Protein AF-A0A7S1ENE6-F1 (afdb_monomer_lite)

Organism: NCBI:txid1486918

Structure (mmCIF, N/CA/C/O backbone):
data_AF-A0A7S1ENE6-F1
#
_entry.id   AF-A0A7S1ENE6-F1
#
loop_
_atom_site.group_PDB
_atom_site.id
_atom_site.type_symbol
_atom_site.label_atom_id
_atom_site.label_alt_id
_atom_site.label_comp_id
_atom_site.label_asym_id
_atom_site.label_entity_id
_atom_site.label_seq_id
_atom_site.pdbx_PDB_ins_code
_atom_site.Cartn_x
_atom_site.Cartn_y
_atom_site.Cartn_z
_atom_site.occupancy
_atom_site.B_iso_or_equiv
_atom_site.auth_seq_id
_atom_site.auth_comp_id
_atom_site.auth_asym_id
_atom_site.auth_atom_id
_atom_site.pdbx_PDB_model_num
ATOM 1 N N . MET A 1 1 ? -9.039 13.146 21.051 1.00 50.50 1 MET A N 1
ATOM 2 C CA . MET A 1 1 ? -8.236 11.951 21.414 1.00 50.50 1 MET A CA 1
ATOM 3 C C . MET A 1 1 ? -8.393 10.832 20.391 1.00 50.50 1 MET A C 1
ATOM 5 O O . MET A 1 1 ? -7.376 10.367 19.897 1.00 50.50 1 MET A O 1
ATOM 9 N N . ALA A 1 2 ? -9.622 10.455 20.012 1.00 60.62 2 ALA A N 1
ATOM 10 C CA . ALA A 1 2 ? -9.856 9.440 18.980 1.00 60.62 2 ALA A CA 1
ATOM 11 C C . ALA A 1 2 ? -9.185 9.775 17.631 1.00 60.62 2 ALA A C 1
ATOM 13 O O . ALA A 1 2 ? -8.520 8.914 17.071 1.00 60.62 2 ALA A O 1
ATOM 14 N N . ASP A 1 3 ? -9.258 11.021 17.148 1.00 63.09 3 ASP A N 1
ATOM 15 C CA . ASP A 1 3 ? -8.657 11.399 15.854 1.00 63.09 3 ASP A CA 1
ATOM 16 C C . ASP A 1 3 ? -7.128 11.332 15.820 1.00 63.09 3 ASP A C 1
ATOM 18 O O . ASP A 1 3 ? -6.552 10.902 14.825 1.00 63.09 3 ASP A O 1
ATOM 22 N N . ALA A 1 4 ? -6.457 11.677 16.921 1.00 70.88 4 ALA A N 1
ATOM 23 C CA . ALA A 1 4 ? -5.003 11.562 17.019 1.00 70.88 4 ALA A CA 1
ATOM 24 C C . ALA A 1 4 ? -4.554 10.092 17.050 1.00 70.88 4 ALA A C 1
ATOM 26 O O . ALA A 1 4 ? -3.553 9.733 16.436 1.00 70.88 4 ALA A O 1
ATOM 27 N N . LEU A 1 5 ? -5.308 9.222 17.730 1.00 69.38 5 LEU A N 1
ATOM 28 C CA . LEU A 1 5 ? -5.045 7.783 17.721 1.00 69.38 5 LEU A CA 1
ATOM 29 C C . LEU A 1 5 ? -5.268 7.189 16.321 1.00 69.38 5 LEU A C 1
ATOM 31 O O . LEU A 1 5 ? -4.472 6.374 15.864 1.00 69.38 5 LEU A O 1
ATOM 35 N N . ARG A 1 6 ? -6.311 7.649 15.615 1.00 67.19 6 ARG A N 1
ATOM 36 C CA . ARG A 1 6 ? -6.601 7.264 14.224 1.00 67.19 6 ARG A CA 1
ATOM 37 C C . ARG A 1 6 ? -5.489 7.691 13.269 1.00 67.19 6 ARG A C 1
ATOM 39 O O . ARG A 1 6 ? -5.086 6.887 12.435 1.00 67.19 6 ARG A O 1
ATOM 46 N N . ALA A 1 7 ? -5.000 8.926 13.388 1.00 71.00 7 ALA A N 1
ATOM 47 C CA . ALA A 1 7 ? -3.900 9.433 12.570 1.00 71.00 7 ALA A CA 1
ATOM 48 C C . ALA A 1 7 ? -2.631 8.595 12.778 1.00 71.00 7 ALA A C 1
ATOM 50 O O . ALA A 1 7 ? -2.128 8.018 11.823 1.00 71.00 7 ALA A O 1
ATOM 51 N N . ASN A 1 8 ? -2.224 8.383 14.033 1.00 78.75 8 ASN A N 1
ATOM 52 C CA . ASN A 1 8 ? -1.067 7.542 14.352 1.00 78.75 8 ASN A CA 1
ATOM 53 C C . ASN A 1 8 ? -1.218 6.100 13.838 1.00 78.75 8 ASN A C 1
ATOM 55 O O . ASN A 1 8 ? -0.259 5.510 13.347 1.00 78.75 8 ASN A O 1
ATOM 59 N N . ALA A 1 9 ? -2.422 5.522 13.923 1.00 71.50 9 ALA A N 1
ATOM 60 C CA . ALA A 1 9 ? -2.675 4.184 13.400 1.00 71.50 9 ALA A CA 1
ATOM 61 C C . ALA A 1 9 ? -2.556 4.117 11.873 1.00 71.50 9 ALA A C 1
ATOM 63 O O . ALA A 1 9 ? -1.985 3.164 11.342 1.00 71.50 9 ALA A O 1
ATOM 64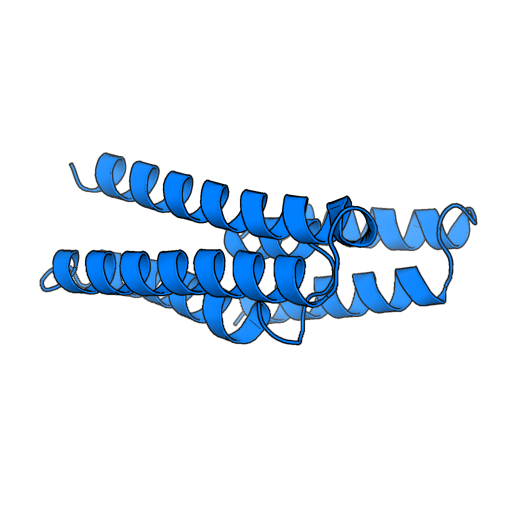 N N . ARG A 1 10 ? -3.062 5.136 11.167 1.00 65.94 10 ARG A N 1
ATOM 65 C CA . ARG A 1 10 ? -2.911 5.259 9.712 1.00 65.94 10 ARG A CA 1
ATOM 66 C C . ARG A 1 10 ? -1.450 5.434 9.320 1.00 65.94 10 ARG A C 1
ATOM 68 O O . ARG A 1 10 ? -1.008 4.751 8.403 1.00 65.94 10 ARG A O 1
ATOM 75 N N . ASP A 1 11 ? -0.708 6.269 10.037 1.00 77.25 11 ASP A N 1
ATOM 76 C CA . ASP A 1 11 ? 0.705 6.533 9.762 1.00 77.25 11 ASP A CA 1
ATOM 77 C C . ASP A 1 11 ? 1.559 5.277 9.965 1.00 77.25 11 ASP A C 1
ATOM 79 O O . ASP A 1 11 ? 2.389 4.945 9.119 1.00 77.25 11 ASP A O 1
ATOM 83 N N . GLN A 1 12 ? 1.306 4.515 11.034 1.00 77.00 12 GLN A N 1
ATOM 84 C CA . GLN A 1 12 ? 2.025 3.267 11.289 1.00 77.00 12 GLN A CA 1
ATOM 85 C C . GLN A 1 12 ? 1.726 2.199 10.226 1.00 77.00 12 GLN A C 1
ATOM 87 O O . GLN A 1 12 ? 2.638 1.505 9.778 1.00 77.00 12 GLN A O 1
ATOM 92 N N . ILE A 1 13 ? 0.471 2.086 9.777 1.00 71.62 13 ILE A N 1
ATOM 93 C CA . ILE A 1 13 ? 0.103 1.181 8.677 1.00 71.62 13 ILE A CA 1
ATOM 94 C C . ILE A 1 13 ? 0.757 1.639 7.371 1.00 71.62 13 ILE A C 1
ATOM 96 O O . ILE A 1 13 ? 1.338 0.822 6.663 1.00 71.62 13 ILE A O 1
ATOM 100 N N . ALA A 1 14 ? 0.708 2.937 7.063 1.00 68.81 14 ALA A N 1
ATOM 101 C CA . ALA A 1 14 ? 1.329 3.492 5.867 1.00 68.81 14 ALA A CA 1
ATOM 102 C C . ALA A 1 14 ? 2.843 3.241 5.847 1.00 68.81 14 ALA A C 1
ATOM 104 O O . ALA A 1 14 ? 3.380 2.873 4.804 1.00 68.81 14 ALA A O 1
ATOM 105 N N . ARG A 1 15 ? 3.518 3.371 6.996 1.00 82.94 15 ARG A N 1
ATOM 106 C CA . ARG A 1 15 ? 4.942 3.058 7.146 1.00 82.94 15 ARG A CA 1
ATOM 107 C C . ARG A 1 15 ? 5.240 1.589 6.850 1.00 82.94 15 ARG A C 1
ATOM 109 O O . ARG A 1 15 ? 6.116 1.317 6.042 1.00 82.94 15 ARG A O 1
ATOM 116 N N . LEU A 1 16 ? 4.511 0.660 7.470 1.00 77.00 16 LEU A N 1
ATOM 117 C CA . LEU A 1 16 ? 4.736 -0.780 7.279 1.00 77.00 16 LEU A CA 1
ATOM 118 C C . LEU A 1 16 ? 4.439 -1.223 5.837 1.00 77.00 16 LEU A C 1
ATOM 120 O O . LEU A 1 16 ? 5.151 -2.050 5.281 1.00 77.00 16 LEU A O 1
ATOM 124 N N . LEU A 1 17 ? 3.428 -0.631 5.196 1.00 69.88 17 LEU A N 1
ATOM 125 C CA . LEU A 1 17 ? 3.149 -0.865 3.776 1.00 69.88 17 LEU A CA 1
ATOM 126 C C . LEU A 1 17 ? 4.221 -0.272 2.859 1.00 69.88 17 LEU A C 1
ATOM 128 O O . LEU A 1 17 ? 4.517 -0.860 1.827 1.00 69.88 17 LEU A O 1
ATOM 132 N N . THR A 1 18 ? 4.793 0.877 3.225 1.00 72.31 18 THR A N 1
ATOM 133 C CA . THR A 1 18 ? 5.913 1.475 2.484 1.00 72.31 18 THR A CA 1
ATOM 134 C C . THR A 1 18 ? 7.155 0.597 2.608 1.00 72.31 18 THR A C 1
ATOM 136 O O . THR A 1 18 ? 7.778 0.313 1.605 1.00 72.31 18 THR A O 1
ATOM 139 N N . GLN A 1 19 ? 7.437 0.047 3.790 1.00 77.50 19 GLN A N 1
ATOM 140 C CA . GLN A 1 19 ? 8.537 -0.903 3.973 1.00 77.50 19 GLN A CA 1
ATOM 141 C C . GLN A 1 19 ? 8.367 -2.173 3.125 1.00 77.50 19 GLN A C 1
ATOM 143 O O . GLN A 1 19 ? 9.332 -2.638 2.530 1.00 77.50 19 GLN A O 1
ATOM 148 N N . LEU A 1 20 ? 7.147 -2.720 3.029 1.00 74.06 20 LEU A N 1
ATOM 149 C CA . LEU A 1 20 ? 6.869 -3.829 2.109 1.00 74.06 20 LEU A CA 1
ATOM 150 C C . LEU A 1 20 ? 7.059 -3.415 0.645 1.00 74.06 20 LEU A C 1
ATOM 152 O O . LEU A 1 20 ? 7.557 -4.207 -0.139 1.00 74.06 20 LEU A O 1
ATOM 156 N N . ALA A 1 21 ? 6.668 -2.195 0.276 1.00 65.56 21 ALA A N 1
ATOM 157 C CA . ALA A 1 21 ? 6.864 -1.678 -1.073 1.00 65.56 21 ALA A CA 1
ATOM 158 C C . ALA A 1 21 ? 8.344 -1.558 -1.436 1.00 65.56 21 ALA 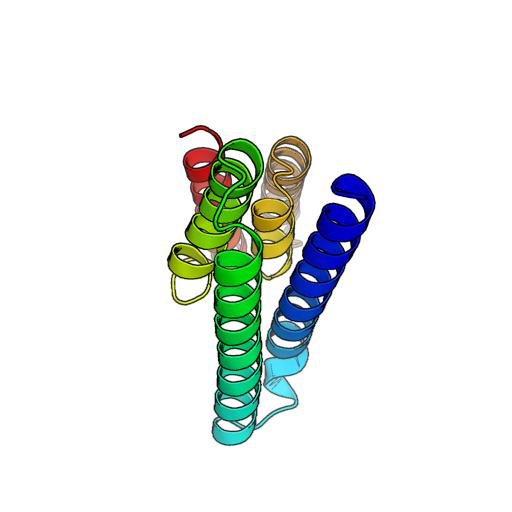A C 1
ATOM 160 O O . ALA A 1 21 ? 8.758 -2.078 -2.466 1.00 65.56 21 ALA A O 1
ATOM 161 N N . ASP A 1 22 ? 9.121 -0.934 -0.556 1.00 75.88 22 ASP A N 1
ATOM 162 C CA . ASP A 1 22 ? 10.555 -0.739 -0.728 1.00 75.88 22 ASP A CA 1
ATOM 163 C C . ASP A 1 22 ? 11.279 -2.095 -0.817 1.00 75.88 22 ASP A C 1
ATOM 165 O O . ASP A 1 22 ? 12.194 -2.251 -1.617 1.00 75.88 22 ASP A O 1
ATOM 169 N N . LEU A 1 23 ? 10.827 -3.100 -0.053 1.00 75.88 23 LEU A N 1
ATOM 170 C CA . LEU A 1 23 ? 11.359 -4.464 -0.111 1.00 75.88 23 LEU A CA 1
ATOM 1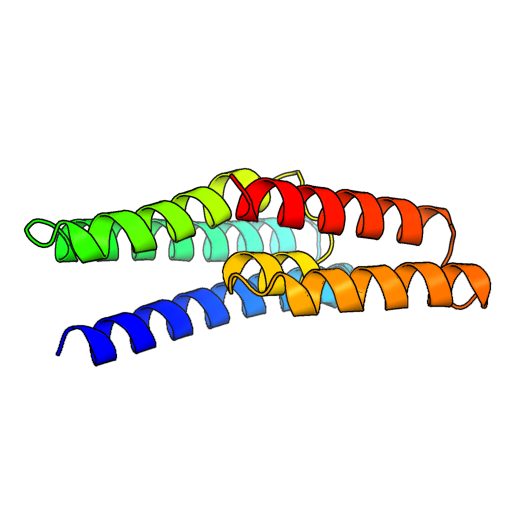71 C C . LEU A 1 23 ? 11.083 -5.157 -1.457 1.00 75.88 23 LEU A C 1
ATOM 173 O O . LEU A 1 23 ? 11.931 -5.893 -1.953 1.00 75.88 23 LEU A O 1
ATOM 177 N N . GLU A 1 24 ? 9.906 -4.944 -2.053 1.00 71.19 24 GLU A N 1
ATOM 178 C CA . GLU A 1 24 ? 9.587 -5.478 -3.386 1.00 71.19 24 GLU A CA 1
ATOM 179 C C . GLU A 1 24 ? 10.360 -4.733 -4.489 1.00 71.19 24 GLU A C 1
ATOM 181 O O . GLU A 1 24 ? 10.853 -5.365 -5.423 1.00 71.19 24 GLU A O 1
ATOM 186 N N . ASP A 1 25 ? 10.505 -3.409 -4.378 1.00 70.12 25 ASP A N 1
ATOM 187 C CA . ASP A 1 25 ? 11.255 -2.591 -5.341 1.00 70.12 25 ASP A CA 1
ATOM 188 C C . ASP A 1 25 ? 12.759 -2.916 -5.311 1.00 70.12 25 ASP A C 1
ATOM 190 O O . ASP A 1 25 ? 13.407 -2.945 -6.357 1.00 70.12 25 ASP A O 1
ATOM 194 N N . ALA A 1 26 ? 13.297 -3.222 -4.128 1.00 77.38 26 ALA A N 1
ATOM 195 C CA . ALA A 1 26 ? 14.681 -3.635 -3.924 1.00 77.38 26 ALA A CA 1
ATOM 196 C C . ALA A 1 26 ? 14.865 -5.163 -3.940 1.00 77.38 26 ALA A C 1
ATOM 198 O O . ALA A 1 26 ? 15.900 -5.645 -3.495 1.00 77.38 26 ALA A O 1
ATOM 199 N N . ARG A 1 27 ? 13.905 -5.955 -4.453 1.00 76.50 27 ARG A N 1
ATOM 200 C CA . ARG A 1 27 ? 13.950 -7.433 -4.392 1.00 76.50 27 ARG A CA 1
ATOM 201 C C . ARG A 1 27 ? 15.258 -8.041 -4.904 1.00 76.50 27 ARG A C 1
ATOM 203 O O . ARG A 1 27 ? 15.695 -9.062 -4.381 1.00 76.50 27 ARG A O 1
ATOM 210 N N . GLU A 1 28 ? 15.836 -7.436 -5.939 1.00 80.06 28 GLU A N 1
ATOM 211 C CA . GLU A 1 28 ? 17.084 -7.874 -6.580 1.00 80.06 28 GLU A CA 1
ATOM 212 C C . GLU A 1 28 ? 18.333 -7.618 -5.714 1.00 80.06 28 GLU A C 1
ATOM 214 O O . GLU A 1 28 ? 19.393 -8.171 -5.997 1.00 80.06 28 GLU A O 1
ATOM 219 N N . GLU A 1 29 ? 18.216 -6.793 -4.669 1.00 87.62 29 GLU A N 1
ATOM 220 C CA . GLU A 1 29 ? 19.284 -6.483 -3.711 1.00 87.62 29 GLU A CA 1
ATOM 221 C C . GLU A 1 29 ? 19.356 -7.491 -2.551 1.00 87.62 29 GLU A C 1
ATOM 223 O O . GLU A 1 29 ? 20.340 -7.488 -1.813 1.00 87.62 29 GLU A O 1
ATOM 228 N N . PHE A 1 30 ? 18.347 -8.358 -2.414 1.00 82.06 30 PHE A N 1
ATOM 229 C CA . PHE A 1 30 ? 18.250 -9.383 -1.374 1.00 82.06 30 PHE A CA 1
ATOM 230 C C . PHE A 1 30 ? 18.351 -10.778 -1.981 1.00 82.06 30 PHE A C 1
ATOM 232 O O . PHE A 1 30 ? 17.827 -11.037 -3.072 1.00 82.06 30 PHE A O 1
ATOM 239 N N . ASP A 1 31 ? 18.954 -11.709 -1.246 1.00 89.25 31 ASP A N 1
ATOM 240 C CA . ASP A 1 31 ? 18.780 -13.121 -1.567 1.00 89.25 31 ASP A CA 1
ATOM 241 C C . ASP A 1 31 ? 17.358 -13.610 -1.217 1.00 89.25 31 ASP A C 1
ATOM 243 O O . ASP A 1 31 ? 16.514 -12.868 -0.702 1.00 89.25 31 ASP A O 1
ATOM 247 N N . ASP A 1 32 ? 17.036 -14.841 -1.613 1.00 77.19 32 ASP A N 1
ATOM 248 C CA . ASP A 1 32 ? 15.692 -15.393 -1.423 1.00 77.19 32 ASP A CA 1
ATOM 249 C C . ASP A 1 32 ? 15.322 -15.542 0.057 1.00 77.19 32 ASP A C 1
ATOM 251 O O . ASP A 1 32 ? 14.174 -15.285 0.423 1.00 77.19 32 ASP A O 1
ATOM 255 N N . ASP A 1 33 ? 16.286 -15.906 0.901 1.00 83.88 33 ASP A N 1
ATOM 256 C CA . ASP A 1 33 ? 16.053 -16.160 2.319 1.00 83.88 33 ASP A CA 1
ATOM 257 C C . ASP A 1 33 ? 15.905 -14.834 3.087 1.00 83.88 33 ASP A C 1
ATOM 259 O O . ASP A 1 33 ? 14.958 -14.667 3.859 1.00 83.88 33 ASP A O 1
ATOM 263 N N . GLU A 1 34 ? 16.770 -13.853 2.813 1.00 80.81 34 GLU A N 1
ATOM 264 C CA . GLU A 1 34 ? 16.741 -12.508 3.395 1.00 80.81 34 GLU A CA 1
ATOM 265 C C . GLU A 1 34 ? 15.456 -11.751 3.029 1.00 80.81 34 GLU A C 1
ATOM 267 O O . GLU A 1 34 ? 14.854 -11.080 3.879 1.00 80.81 34 GLU A O 1
ATOM 272 N N . TYR A 1 35 ? 15.001 -11.866 1.777 1.00 78.94 35 TYR A N 1
ATOM 273 C CA . TYR A 1 35 ? 13.741 -11.265 1.344 1.00 78.94 35 TYR A CA 1
ATOM 274 C C . TYR A 1 35 ? 12.544 -11.881 2.072 1.00 78.94 35 TYR A C 1
ATOM 276 O O . TYR A 1 35 ? 11.704 -11.148 2.604 1.00 78.94 35 TYR A O 1
ATOM 284 N N . GLU A 1 36 ? 12.452 -13.214 2.106 1.00 73.06 36 GLU A N 1
ATOM 285 C CA . GLU A 1 36 ? 11.331 -13.901 2.748 1.00 73.06 36 GLU A CA 1
ATOM 286 C C . GLU A 1 36 ? 11.309 -13.638 4.260 1.00 73.06 36 GLU A C 1
ATOM 288 O O . GLU A 1 36 ? 10.237 -13.387 4.817 1.00 73.06 36 GLU A O 1
ATOM 293 N N . GLU A 1 37 ? 12.468 -13.599 4.923 1.00 80.06 37 GLU A N 1
ATOM 294 C CA . GLU A 1 37 ? 12.572 -13.265 6.347 1.00 80.06 37 GLU A CA 1
ATOM 295 C C . GLU A 1 37 ? 12.114 -11.825 6.625 1.00 80.06 37 GLU A C 1
ATOM 297 O O . GLU A 1 37 ? 11.231 -11.601 7.461 1.00 80.06 37 GLU A O 1
ATOM 302 N N . THR A 1 38 ? 12.627 -10.848 5.870 1.00 78.94 38 THR A N 1
ATOM 303 C CA . THR A 1 38 ? 12.283 -9.424 6.046 1.00 78.94 38 THR A CA 1
ATOM 304 C C . THR A 1 38 ? 10.800 -9.165 5.762 1.00 78.94 38 THR A C 1
ATOM 306 O O . THR A 1 38 ? 10.121 -8.399 6.466 1.00 78.94 38 THR A O 1
ATOM 309 N N . LYS A 1 39 ? 10.255 -9.842 4.746 1.00 74.88 39 LYS A N 1
ATOM 310 C CA . LYS A 1 39 ? 8.832 -9.804 4.411 1.00 74.88 39 LYS A CA 1
ATOM 311 C C . LYS A 1 39 ? 7.995 -10.405 5.532 1.00 74.88 39 LYS A C 1
ATOM 313 O O . LYS A 1 39 ? 7.037 -9.772 5.982 1.00 74.88 39 LYS A O 1
ATOM 318 N N . ALA A 1 40 ? 8.358 -11.594 6.009 1.00 73.81 40 ALA A N 1
ATOM 319 C CA . ALA A 1 40 ? 7.658 -12.278 7.088 1.00 73.81 40 ALA A CA 1
ATOM 320 C C . ALA A 1 40 ? 7.655 -11.451 8.382 1.00 73.81 40 ALA A C 1
ATOM 322 O O . ALA A 1 40 ? 6.610 -11.333 9.027 1.00 73.81 40 ALA A O 1
ATOM 323 N N . GLU A 1 41 ? 8.775 -10.815 8.730 1.00 81.56 41 GLU A N 1
ATOM 324 C CA . GLU A 1 41 ? 8.866 -9.946 9.903 1.00 81.56 41 GLU A CA 1
ATOM 325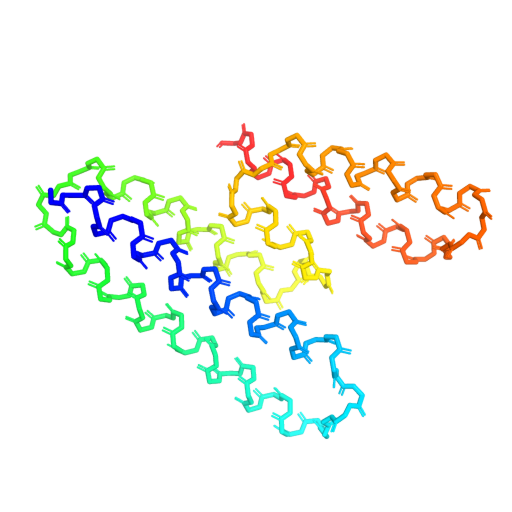 C C . GLU A 1 41 ? 7.933 -8.734 9.778 1.00 81.56 41 GLU A C 1
ATOM 327 O O . GLU A 1 41 ? 7.143 -8.449 10.683 1.00 81.56 41 GLU A O 1
ATOM 332 N N . THR A 1 42 ? 7.950 -8.053 8.630 1.00 76.38 42 THR A N 1
ATOM 333 C CA . THR A 1 42 ? 7.102 -6.874 8.394 1.00 76.38 42 THR A CA 1
ATOM 334 C C . THR A 1 42 ? 5.609 -7.240 8.437 1.00 76.38 42 THR A C 1
ATOM 336 O O . THR A 1 42 ? 4.784 -6.499 8.984 1.00 76.38 42 THR A O 1
ATOM 339 N N . LEU A 1 43 ? 5.248 -8.428 7.938 1.00 69.25 43 LEU A N 1
ATOM 340 C CA . LEU A 1 43 ? 3.893 -8.976 8.041 1.00 69.25 43 LEU A CA 1
ATOM 341 C C . LEU A 1 43 ? 3.509 -9.325 9.487 1.00 69.25 43 LEU A C 1
ATOM 343 O O . LEU A 1 43 ? 2.388 -9.033 9.913 1.00 69.25 43 LEU A O 1
ATOM 347 N N . ALA A 1 44 ? 4.428 -9.897 10.265 1.00 75.38 44 ALA A N 1
ATOM 348 C CA . ALA A 1 44 ? 4.206 -10.187 11.680 1.00 75.38 44 ALA A CA 1
ATOM 349 C C . ALA A 1 44 ? 4.005 -8.899 12.499 1.00 75.38 44 ALA A C 1
ATOM 351 O O . ALA A 1 44 ? 3.119 -8.835 13.359 1.00 75.38 44 ALA A O 1
ATOM 352 N N . GLN A 1 45 ? 4.762 -7.839 12.197 1.00 76.50 45 GLN A N 1
ATOM 353 C CA . GLN A 1 45 ? 4.584 -6.520 12.810 1.00 76.50 45 GLN A CA 1
ATOM 354 C C . GLN A 1 45 ? 3.202 -5.928 12.493 1.00 76.50 45 GLN A C 1
ATOM 356 O O . GLN A 1 45 ? 2.532 -5.416 13.396 1.00 76.50 45 GLN A O 1
ATOM 361 N N . LEU A 1 46 ? 2.729 -6.052 11.246 1.00 70.81 46 LEU A N 1
ATOM 362 C CA . LEU A 1 46 ? 1.372 -5.653 10.856 1.00 70.81 46 LEU A CA 1
ATOM 363 C C . LEU A 1 46 ? 0.292 -6.407 11.650 1.00 70.81 46 LEU A C 1
ATOM 365 O O . LEU A 1 46 ? -0.659 -5.783 12.134 1.00 70.81 46 LEU A O 1
ATOM 369 N N . ASP A 1 47 ? 0.426 -7.724 11.827 1.00 65.12 47 ASP A N 1
ATOM 370 C CA . ASP A 1 47 ? -0.573 -8.519 12.557 1.00 65.12 47 ASP A CA 1
ATOM 371 C C . ASP A 1 47 ? -0.562 -8.249 14.075 1.00 65.12 47 ASP A C 1
ATOM 373 O O . ASP A 1 47 ? -1.619 -8.140 14.711 1.00 65.12 47 ASP A O 1
ATOM 377 N N . SER A 1 48 ? 0.619 -8.025 14.657 1.00 74.06 48 SER A N 1
ATOM 378 C CA . SER A 1 48 ? 0.768 -7.587 16.051 1.00 74.06 48 SER A CA 1
ATOM 379 C C . SER A 1 48 ? 0.139 -6.208 16.287 1.00 74.06 48 SER A C 1
ATOM 381 O O . SER A 1 48 ? -0.618 -6.002 17.247 1.00 74.06 48 SER A O 1
ATOM 383 N N . PHE A 1 49 ? 0.370 -5.266 15.369 1.00 73.50 49 PHE A N 1
ATOM 384 C CA . PHE A 1 49 ? -0.212 -3.930 15.439 1.00 73.50 49 PHE A CA 1
ATOM 385 C C . PHE A 1 49 ? -1.740 -3.969 15.331 1.00 73.50 49 PHE A C 1
ATOM 387 O O . PHE A 1 49 ? -2.447 -3.375 16.146 1.00 73.50 49 PHE A O 1
ATOM 394 N N . LYS A 1 50 ? -2.269 -4.760 14.394 1.00 67.69 50 LYS A N 1
ATOM 395 C CA . LYS A 1 50 ? -3.705 -5.037 14.248 1.00 67.69 50 LYS A CA 1
ATOM 396 C C . LYS A 1 50 ? -4.310 -5.622 15.525 1.00 67.69 50 LYS A C 1
ATOM 398 O O . LYS A 1 50 ? -5.382 -5.193 15.951 1.00 67.69 50 LYS A O 1
ATOM 403 N N . THR A 1 51 ? -3.638 -6.590 16.141 1.00 68.75 51 THR A N 1
ATOM 404 C CA . THR A 1 51 ? -4.085 -7.193 17.403 1.00 68.75 51 THR A CA 1
ATOM 405 C C . THR A 1 51 ? -4.110 -6.162 18.530 1.00 68.75 51 THR A C 1
ATOM 407 O O . THR A 1 51 ? -5.036 -6.152 19.342 1.00 68.75 51 THR A O 1
ATOM 410 N N . SER A 1 52 ? -3.136 -5.255 18.556 1.00 72.75 52 SER A N 1
ATOM 411 C CA . SER A 1 52 ? -3.076 -4.156 19.522 1.00 72.75 52 SER A CA 1
ATOM 412 C C . SER A 1 52 ? -4.220 -3.156 19.314 1.00 72.75 52 SER A C 1
ATOM 414 O O . SER A 1 52 ? -4.922 -2.820 20.267 1.00 72.75 52 SER A O 1
ATOM 416 N N . LEU A 1 53 ? -4.497 -2.769 18.064 1.00 68.31 53 LEU A N 1
ATOM 417 C CA . LEU A 1 53 ? -5.630 -1.907 17.708 1.00 68.31 53 LEU A CA 1
ATOM 418 C C . LEU A 1 53 ? -6.983 -2.537 18.060 1.00 68.31 53 LEU A C 1
ATOM 420 O O . LEU A 1 53 ? -7.864 -1.847 18.575 1.00 68.31 53 LEU A O 1
ATOM 424 N N . ALA A 1 54 ? -7.147 -3.843 17.831 1.00 64.81 54 ALA A N 1
ATOM 425 C CA . ALA A 1 54 ? -8.361 -4.578 18.187 1.00 64.81 54 ALA A CA 1
ATOM 426 C C . ALA A 1 54 ? -8.619 -4.560 19.703 1.00 64.81 54 ALA A C 1
ATOM 428 O O . ALA A 1 54 ? -9.746 -4.349 20.138 1.00 64.81 54 ALA A O 1
ATOM 429 N N . ARG A 1 55 ? -7.569 -4.702 20.525 1.00 67.56 55 ARG A N 1
ATOM 430 C CA . ARG A 1 55 ? -7.695 -4.594 21.989 1.00 67.56 55 ARG A CA 1
ATOM 431 C C . ARG A 1 55 ? -8.071 -3.178 22.426 1.00 67.56 55 ARG A C 1
ATOM 433 O O . ARG A 1 55 ? -8.914 -3.028 23.306 1.00 67.56 55 ARG A O 1
ATOM 440 N N . MET A 1 56 ? -7.499 -2.154 21.788 1.00 64.38 56 MET A N 1
ATOM 441 C CA . MET A 1 56 ? -7.789 -0.742 22.086 1.00 64.38 56 MET A CA 1
ATOM 442 C C . MET A 1 56 ? -9.198 -0.297 21.659 1.00 64.38 56 MET A C 1
ATOM 444 O O . MET A 1 56 ? -9.688 0.708 22.162 1.00 64.38 56 MET A O 1
ATOM 448 N N . THR A 1 57 ? -9.852 -1.029 20.752 1.00 57.91 57 THR A N 1
ATOM 449 C CA . THR A 1 57 ? -11.195 -0.713 20.227 1.00 57.91 57 THR A CA 1
ATOM 450 C C . THR A 1 57 ? -12.342 -1.425 20.923 1.00 57.91 57 THR A C 1
ATOM 452 O O . THR A 1 57 ? -13.502 -1.177 20.587 1.00 57.91 57 THR A O 1
ATOM 455 N N . THR A 1 58 ? -12.048 -2.276 21.906 1.00 56.50 58 THR A N 1
ATOM 456 C CA . THR A 1 58 ? -13.060 -2.972 22.705 1.00 56.50 58 THR A CA 1
ATOM 457 C C . THR A 1 58 ? -13.900 -1.945 23.483 1.00 56.50 58 THR A C 1
ATOM 459 O O . THR A 1 58 ? -13.519 -1.523 24.571 1.00 56.50 58 THR A O 1
ATOM 462 N N . GLY A 1 59 ? -15.016 -1.495 22.897 1.00 56.69 59 GLY A N 1
ATOM 463 C CA . GLY A 1 59 ? -15.927 -0.499 23.478 1.00 56.69 59 GLY A CA 1
ATOM 464 C C . GLY A 1 59 ? -16.377 0.642 22.552 1.00 56.69 59 GLY A C 1
ATOM 465 O O . GLY A 1 59 ? -17.332 1.326 22.905 1.00 56.69 59 GLY A O 1
ATOM 466 N N . ASP A 1 60 ? -15.765 0.841 21.374 1.00 52.41 60 ASP A N 1
ATOM 467 C CA . ASP A 1 60 ? -16.160 1.898 20.419 1.00 52.41 60 ASP A CA 1
ATOM 468 C C . ASP A 1 60 ? -16.447 1.321 19.019 1.00 52.41 60 ASP A C 1
ATOM 470 O O . ASP A 1 60 ? -15.550 1.132 18.193 1.00 52.41 60 ASP A O 1
ATOM 474 N N . VAL A 1 61 ? -17.734 1.044 18.777 1.00 52.28 61 VAL A N 1
ATOM 475 C CA . VAL A 1 61 ? -18.292 0.329 17.609 1.00 52.28 61 VAL A CA 1
ATOM 476 C C . VAL A 1 61 ? -18.014 1.050 16.279 1.00 52.28 61 VAL A C 1
ATOM 478 O O . VAL A 1 61 ? -17.945 0.428 15.219 1.00 52.28 61 VAL A O 1
ATOM 481 N N . THR A 1 62 ? -17.814 2.372 16.316 1.00 52.78 62 THR A N 1
ATOM 482 C CA . THR A 1 62 ? -17.518 3.168 15.112 1.00 52.78 62 THR A CA 1
ATOM 483 C C . THR A 1 62 ? -16.067 3.025 14.660 1.00 52.78 62 THR A C 1
ATOM 485 O O . THR A 1 62 ? -15.792 2.997 13.460 1.00 52.78 62 THR A O 1
ATOM 488 N N . LEU A 1 63 ? -15.138 2.862 15.608 1.00 49.19 63 LEU A N 1
ATOM 489 C CA . LEU A 1 63 ? -13.728 2.605 15.319 1.00 49.19 63 LEU A CA 1
ATOM 490 C C . LEU A 1 63 ? -13.527 1.183 14.779 1.00 49.19 63 LEU A C 1
ATOM 492 O O . LEU A 1 63 ? -12.656 0.961 13.939 1.00 49.19 63 LEU A O 1
ATOM 496 N N . THR A 1 64 ? -14.352 0.236 15.235 1.00 50.25 64 THR A N 1
ATOM 497 C CA . THR A 1 64 ? -14.294 -1.175 14.837 1.00 50.25 64 THR A CA 1
ATOM 498 C C . THR A 1 64 ? -14.597 -1.354 13.352 1.00 50.25 64 THR A C 1
ATOM 500 O O . THR A 1 64 ? -13.827 -2.022 12.680 1.00 50.25 64 THR A O 1
ATOM 503 N N . ASN A 1 65 ? -15.620 -0.693 12.797 1.00 52.19 65 ASN A N 1
ATOM 504 C CA . ASN A 1 65 ? -15.989 -0.854 11.381 1.00 52.19 65 ASN A CA 1
ATOM 505 C C . ASN A 1 65 ? -14.929 -0.321 10.398 1.00 52.19 65 ASN A C 1
ATOM 507 O O . ASN A 1 65 ? -14.614 -0.979 9.404 1.00 52.19 65 ASN A O 1
ATOM 511 N N . GLU A 1 66 ? -14.336 0.851 10.650 1.00 50.28 66 GLU A N 1
ATOM 512 C CA . GLU A 1 66 ? -13.295 1.393 9.760 1.00 50.28 66 GLU A CA 1
ATOM 513 C C . GLU A 1 66 ? -11.976 0.625 9.882 1.00 50.28 66 GLU A C 1
ATOM 515 O O . GLU A 1 66 ? -11.341 0.337 8.864 1.00 50.28 66 GLU A O 1
ATOM 520 N N . LEU A 1 67 ? -11.589 0.240 11.103 1.00 51.69 67 LEU A N 1
ATOM 521 C CA . LEU A 1 67 ? -10.395 -0.569 11.331 1.00 51.69 67 LEU A CA 1
ATOM 522 C C . LEU A 1 67 ? -10.578 -2.017 10.873 1.00 51.69 67 LEU A C 1
ATOM 524 O O . LEU A 1 67 ? -9.608 -2.592 10.399 1.00 51.69 67 LEU A O 1
ATOM 528 N N . GLU A 1 68 ? -11.783 -2.595 10.927 1.00 50.56 68 GLU A N 1
ATOM 529 C CA . GLU A 1 68 ? -12.100 -3.892 10.313 1.00 50.56 68 GLU A CA 1
ATOM 530 C C . GLU A 1 68 ? -12.061 -3.830 8.792 1.00 50.56 68 GLU A C 1
ATOM 532 O O . GLU A 1 68 ? -11.557 -4.756 8.159 1.00 50.56 68 GLU A O 1
ATOM 537 N N . THR A 1 69 ? -12.501 -2.721 8.198 1.00 51.66 69 THR A N 1
ATOM 538 C CA . THR A 1 69 ? -12.399 -2.530 6.748 1.00 51.66 69 THR A CA 1
ATOM 539 C C . THR A 1 69 ? -10.938 -2.415 6.308 1.00 51.66 69 THR A C 1
ATOM 541 O O . THR A 1 69 ? -10.543 -3.041 5.327 1.00 51.66 69 THR A O 1
ATOM 544 N N . ILE A 1 70 ? -10.114 -1.666 7.052 1.00 50.06 70 ILE A N 1
ATOM 545 C CA . ILE A 1 70 ? -8.665 -1.585 6.811 1.00 50.06 70 ILE A CA 1
ATOM 546 C C . ILE A 1 70 ? -8.032 -2.971 7.024 1.00 50.06 70 ILE A C 1
ATOM 548 O O . ILE A 1 70 ? -7.399 -3.495 6.119 1.00 50.06 70 ILE A O 1
ATOM 552 N N . LYS A 1 71 ? -8.313 -3.637 8.148 1.00 47.09 71 LYS A N 1
ATOM 553 C CA . LYS A 1 71 ? -7.870 -5.002 8.501 1.00 47.09 71 LYS A CA 1
ATOM 554 C C . LYS A 1 71 ? -8.242 -6.068 7.457 1.00 47.09 71 LYS A C 1
ATOM 556 O O . LYS A 1 71 ? -7.455 -6.987 7.237 1.00 47.09 71 LYS A O 1
ATOM 561 N N . SER A 1 72 ? -9.407 -5.958 6.815 1.00 47.38 72 SER A N 1
ATOM 562 C CA . SER A 1 72 ? -9.877 -6.878 5.766 1.00 47.38 72 SER A CA 1
ATOM 563 C C . SER A 1 72 ? -9.229 -6.586 4.404 1.00 47.38 72 SER A C 1
ATOM 565 O O . SER A 1 72 ? -8.849 -7.507 3.677 1.00 47.38 72 SER A O 1
ATOM 567 N N . ALA A 1 73 ? -9.001 -5.306 4.092 1.00 48.72 73 ALA A N 1
ATOM 568 C CA . ALA A 1 73 ? -8.229 -4.886 2.926 1.00 48.72 73 ALA A CA 1
ATOM 569 C C . ALA A 1 73 ? -6.757 -5.337 3.019 1.00 48.72 73 ALA A C 1
ATOM 571 O O . ALA A 1 73 ? -6.204 -5.814 2.033 1.00 48.72 73 ALA A O 1
ATOM 572 N N . THR A 1 74 ? -6.146 -5.267 4.203 1.00 47.78 74 THR A N 1
ATOM 573 C CA . THR A 1 74 ? -4.738 -5.624 4.435 1.00 47.78 74 THR A CA 1
ATOM 574 C C . THR A 1 74 ? -4.488 -7.137 4.292 1.00 47.78 74 THR A C 1
ATOM 576 O O . THR A 1 74 ? -3.565 -7.536 3.597 1.00 47.78 74 THR A O 1
ATOM 579 N N . LEU A 1 75 ? -5.319 -8.027 4.850 1.00 45.00 75 LEU A N 1
ATOM 580 C CA . LEU A 1 75 ? -4.994 -9.471 4.889 1.00 45.00 75 LEU A CA 1
ATOM 581 C C . LEU A 1 75 ? -5.359 -10.277 3.632 1.00 45.00 75 LEU A C 1
ATOM 583 O O . LEU A 1 75 ? -4.666 -11.236 3.307 1.00 45.00 75 LEU A O 1
ATOM 587 N N . ALA A 1 76 ? -6.405 -9.900 2.892 1.00 46.81 76 ALA A N 1
ATOM 588 C CA . ALA A 1 76 ? -6.838 -10.653 1.704 1.00 46.81 76 ALA A CA 1
ATOM 589 C C . ALA A 1 76 ? -6.218 -10.148 0.383 1.00 46.81 76 ALA A C 1
ATOM 591 O O . ALA A 1 76 ? -6.518 -10.676 -0.690 1.00 46.81 76 ALA A O 1
ATOM 592 N N . ALA A 1 77 ? -5.423 -9.079 0.435 1.00 43.94 77 ALA A N 1
ATOM 593 C CA . ALA A 1 77 ? -4.772 -8.464 -0.722 1.00 43.94 77 ALA A CA 1
ATOM 594 C C . ALA A 1 77 ? -3.258 -8.730 -0.740 1.00 43.94 77 ALA A C 1
ATOM 596 O O . ALA A 1 77 ? -2.712 -9.053 -1.794 1.00 43.94 77 ALA A O 1
ATOM 597 N N . ILE A 1 78 ? -2.611 -8.659 0.429 1.00 44.06 78 ILE A N 1
ATOM 598 C CA . ILE A 1 78 ? -1.149 -8.582 0.566 1.00 44.06 78 ILE A CA 1
ATOM 599 C C . ILE A 1 78 ? -0.397 -9.855 0.154 1.00 44.06 78 ILE A C 1
ATOM 601 O O . ILE A 1 78 ? 0.740 -9.758 -0.281 1.00 44.06 78 ILE A O 1
ATOM 605 N N . SER A 1 79 ? -0.991 -11.047 0.233 1.00 46.50 79 SER A N 1
ATOM 606 C CA . SER A 1 79 ? -0.200 -12.279 0.061 1.00 46.50 79 SER A CA 1
ATOM 607 C C . SER A 1 79 ? -0.199 -12.882 -1.351 1.00 46.50 79 SER A C 1
ATOM 609 O O . SER A 1 79 ? 0.649 -13.726 -1.623 1.00 46.50 79 SER A O 1
ATOM 611 N N . ALA A 1 80 ? -1.123 -12.518 -2.248 1.00 49.22 80 ALA A N 1
ATOM 612 C CA . ALA A 1 80 ? -1.220 -13.210 -3.547 1.00 49.22 80 ALA A CA 1
ATOM 613 C C . ALA A 1 80 ? -1.791 -12.386 -4.710 1.00 49.22 80 ALA A C 1
ATOM 615 O O . ALA A 1 80 ? -1.565 -12.737 -5.867 1.00 49.22 80 ALA A O 1
ATOM 616 N N . ALA A 1 81 ? -2.562 -11.330 -4.431 1.00 52.62 81 ALA A N 1
ATOM 617 C CA . ALA A 1 81 ? -3.343 -10.652 -5.466 1.00 52.62 81 ALA A CA 1
ATOM 618 C C . ALA A 1 81 ? -2.683 -9.380 -6.003 1.00 52.62 81 ALA A C 1
ATOM 620 O O . ALA A 1 81 ? -3.017 -8.991 -7.115 1.00 52.62 81 ALA A O 1
ATOM 621 N N . PHE A 1 82 ? -1.789 -8.750 -5.234 1.00 63.41 82 PHE A N 1
ATOM 622 C CA . PHE A 1 82 ? -1.150 -7.487 -5.594 1.00 63.41 82 PHE A CA 1
ATOM 623 C C . PHE A 1 82 ? 0.366 -7.633 -5.575 1.00 63.41 82 PHE A C 1
ATOM 625 O O . PHE A 1 82 ? 0.956 -7.833 -4.519 1.00 63.41 82 PHE A O 1
ATOM 632 N N . LYS A 1 83 ? 0.972 -7.545 -6.756 1.00 70.44 83 LYS A N 1
ATOM 633 C CA . LYS A 1 83 ? 2.416 -7.528 -6.993 1.00 70.44 83 LYS A CA 1
ATOM 634 C C . LYS A 1 83 ? 2.945 -6.108 -7.184 1.00 70.44 83 LYS A C 1
ATOM 636 O O . LYS A 1 83 ? 4.151 -5.925 -7.257 1.00 70.44 83 LYS A O 1
ATOM 641 N N . THR A 1 84 ? 2.062 -5.112 -7.284 1.00 78.31 84 THR A N 1
ATOM 642 C CA . THR A 1 84 ? 2.430 -3.706 -7.480 1.00 78.31 84 THR A CA 1
ATOM 643 C C . THR A 1 84 ? 2.220 -2.922 -6.182 1.00 78.31 84 THR A C 1
ATOM 645 O O . THR A 1 84 ? 1.069 -2.666 -5.792 1.00 78.31 84 THR A O 1
ATOM 648 N N . PRO A 1 85 ? 3.296 -2.483 -5.512 1.00 71.06 85 PRO A N 1
ATOM 649 C CA . PRO A 1 85 ? 3.182 -1.837 -4.208 1.00 71.06 85 PRO A CA 1
ATOM 650 C C . PRO A 1 85 ? 2.404 -0.519 -4.222 1.00 71.06 85 PRO A C 1
ATOM 652 O O . PRO A 1 85 ? 1.650 -0.216 -3.296 1.00 71.06 85 PRO A O 1
ATOM 655 N N . GLU A 1 86 ? 2.512 0.245 -5.310 1.00 78.06 86 GLU A N 1
ATOM 656 C CA . GLU A 1 86 ? 1.764 1.491 -5.476 1.00 78.06 86 GLU A CA 1
ATOM 657 C C . GLU A 1 86 ? 0.245 1.249 -5.468 1.00 78.06 86 GLU A C 1
ATOM 659 O O . GLU A 1 86 ? -0.498 1.963 -4.795 1.00 78.06 86 GLU A O 1
ATOM 664 N N . ILE A 1 87 ? -0.227 0.189 -6.134 1.00 83.06 87 ILE A N 1
ATOM 665 C CA . ILE A 1 87 ? -1.651 -0.178 -6.154 1.00 83.06 87 ILE A CA 1
ATOM 666 C C . ILE A 1 87 ? -2.107 -0.587 -4.750 1.00 83.06 87 ILE A C 1
ATOM 668 O O . ILE A 1 87 ? -3.172 -0.156 -4.297 1.00 83.06 87 ILE A O 1
ATOM 672 N N . LEU A 1 88 ? -1.2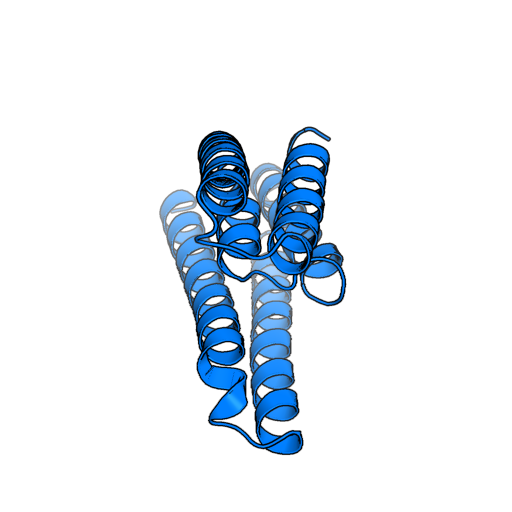93 -1.374 -4.041 1.00 75.69 88 LEU A N 1
ATOM 673 C CA . LEU A 1 88 ? -1.568 -1.790 -2.667 1.00 75.69 88 LEU A CA 1
ATOM 674 C C . LEU A 1 88 ? -1.684 -0.585 -1.723 1.00 75.69 88 LEU A C 1
ATOM 676 O O . LEU A 1 88 ? -2.616 -0.520 -0.920 1.00 75.69 88 LEU A O 1
ATOM 680 N N . LYS A 1 89 ? -0.783 0.394 -1.847 1.00 71.12 89 LYS A N 1
ATOM 681 C CA . LYS A 1 89 ? -0.812 1.636 -1.066 1.00 71.12 89 LYS A CA 1
ATOM 682 C C . LYS A 1 89 ? -2.089 2.432 -1.328 1.00 71.12 89 LYS A C 1
ATOM 684 O O . LYS A 1 89 ? -2.788 2.791 -0.381 1.00 71.12 89 LYS A O 1
ATOM 689 N N . LEU A 1 90 ? -2.427 2.678 -2.595 1.00 81.06 90 LEU A N 1
ATOM 690 C CA . LEU A 1 90 ? -3.643 3.414 -2.961 1.00 81.06 90 LEU A CA 1
ATOM 691 C C . LEU A 1 90 ? -4.915 2.694 -2.484 1.00 81.06 90 LEU A C 1
ATOM 693 O O . LEU A 1 90 ? -5.872 3.336 -2.043 1.00 81.06 90 LEU A O 1
ATOM 697 N N . PHE A 1 91 ? -4.912 1.359 -2.519 1.00 77.06 91 PHE A N 1
ATOM 698 C CA . PHE A 1 91 ? -5.989 0.531 -1.988 1.00 77.06 91 PHE A CA 1
ATOM 699 C C . PHE A 1 91 ? -6.112 0.643 -0.462 1.00 77.06 91 PHE A C 1
ATOM 701 O O . PHE A 1 91 ? -7.198 0.930 0.042 1.00 77.06 91 PHE A O 1
ATOM 708 N N . ALA A 1 92 ? -5.010 0.492 0.276 1.00 68.81 92 ALA A N 1
ATOM 709 C CA . ALA A 1 92 ? -4.993 0.598 1.735 1.00 68.81 92 ALA A CA 1
ATOM 710 C C . ALA A 1 92 ? -5.421 1.988 2.233 1.00 68.81 92 ALA A C 1
ATOM 712 O O . ALA A 1 92 ? -6.104 2.107 3.251 1.00 68.81 92 ALA A O 1
ATOM 713 N N . LEU A 1 93 ? -5.074 3.037 1.482 1.00 70.81 93 LEU A N 1
ATOM 714 C CA . LEU A 1 93 ? -5.465 4.418 1.765 1.00 70.81 93 LEU A CA 1
ATOM 715 C C . LEU A 1 93 ? -6.881 4.771 1.278 1.00 70.81 93 LEU A C 1
ATOM 717 O O . LEU A 1 93 ? -7.300 5.917 1.437 1.00 70.81 93 LEU A O 1
ATOM 721 N N . LYS A 1 94 ? -7.625 3.815 0.698 1.00 69.44 94 LYS A N 1
ATOM 722 C CA . LYS A 1 94 ? -8.962 4.017 0.113 1.00 69.44 94 LYS A CA 1
ATOM 723 C C . LYS A 1 94 ? -9.009 5.213 -0.844 1.00 69.44 94 LYS A C 1
ATOM 725 O O . LYS A 1 94 ? -9.883 6.070 -0.735 1.00 69.44 94 LYS A O 1
ATOM 730 N N . GLN A 1 95 ? -8.077 5.268 -1.793 1.00 80.38 95 GLN A N 1
ATOM 731 C CA . GLN A 1 95 ? -7.999 6.333 -2.795 1.00 80.38 95 GLN A CA 1
ATOM 732 C C . GLN A 1 95 ? -8.501 5.834 -4.167 1.00 80.38 95 GLN A C 1
ATOM 734 O O . GLN A 1 95 ? -7.695 5.580 -5.064 1.00 80.38 95 GLN A O 1
ATOM 739 N N . PRO A 1 96 ? -9.826 5.670 -4.375 1.00 86.38 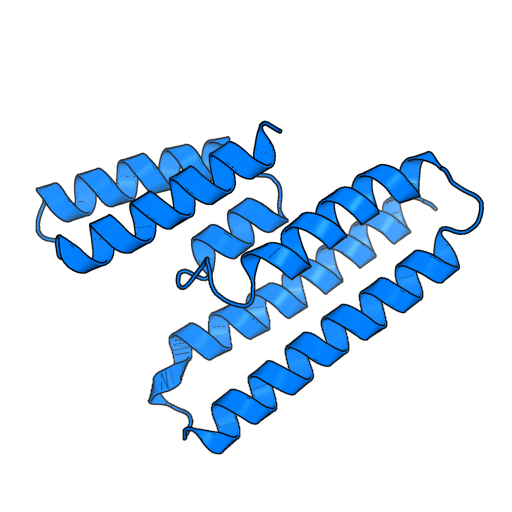96 PRO A N 1
ATOM 740 C CA . PRO A 1 96 ? -10.367 5.127 -5.620 1.00 86.38 96 PRO A CA 1
ATOM 741 C C . PRO A 1 96 ? -10.119 6.042 -6.823 1.00 86.38 96 PRO A C 1
ATOM 743 O O . PRO A 1 96 ? -9.910 5.540 -7.923 1.00 86.38 96 PRO A O 1
ATOM 746 N N . GLU A 1 97 ? -10.095 7.365 -6.640 1.00 91.88 97 GLU A N 1
ATOM 747 C CA . GLU A 1 97 ? -9.775 8.282 -7.742 1.00 91.88 97 GLU A CA 1
ATOM 748 C C . GLU A 1 97 ? -8.320 8.140 -8.190 1.00 91.88 97 GLU A C 1
ATOM 750 O O . GLU A 1 97 ? -8.067 7.996 -9.383 1.00 91.88 97 GLU A O 1
ATOM 755 N N . ALA A 1 98 ? -7.381 8.045 -7.246 1.00 88.06 98 ALA A N 1
ATOM 756 C CA . ALA A 1 98 ? -5.976 7.798 -7.560 1.00 88.06 98 ALA A CA 1
ATOM 757 C C . ALA A 1 98 ? -5.773 6.433 -8.245 1.00 88.06 98 ALA A C 1
ATOM 759 O O . ALA A 1 98 ? -5.007 6.325 -9.199 1.00 88.06 98 ALA A O 1
ATOM 760 N N . LEU A 1 99 ? -6.517 5.396 -7.833 1.00 90.00 99 LEU A N 1
ATOM 761 C CA . LEU A 1 99 ? -6.529 4.103 -8.530 1.00 90.00 99 LEU A CA 1
ATOM 762 C C . LEU A 1 99 ? -7.031 4.239 -9.979 1.00 90.00 99 LEU A C 1
ATOM 764 O O . LEU A 1 99 ? -6.431 3.672 -10.892 1.00 90.00 99 LEU A O 1
ATOM 768 N N . ARG A 1 100 ? -8.095 5.016 -10.230 1.00 94.38 100 ARG A N 1
ATOM 769 C CA . ARG A 1 100 ? -8.586 5.275 -11.598 1.00 94.38 100 ARG A CA 1
ATOM 770 C C . ARG A 1 100 ? -7.592 6.079 -12.433 1.00 94.38 100 ARG A C 1
ATOM 772 O O . ARG A 1 100 ? -7.449 5.811 -13.625 1.00 94.38 100 ARG A O 1
ATOM 779 N N . GLU A 1 101 ? -6.899 7.042 -11.837 1.00 95.44 101 GLU A N 1
ATOM 780 C CA . GLU A 1 101 ? -5.824 7.776 -12.508 1.00 95.44 101 GLU A CA 1
ATOM 781 C C . GLU A 1 101 ? -4.652 6.860 -12.859 1.00 95.44 101 GLU A C 1
ATOM 783 O O . GLU A 1 101 ? -4.185 6.885 -14.001 1.00 95.44 101 GLU A O 1
ATOM 788 N N . ARG A 1 102 ? -4.241 5.978 -11.938 1.00 93.31 102 ARG A N 1
ATOM 789 C CA . ARG A 1 102 ? -3.197 4.981 -12.203 1.00 93.31 102 ARG A CA 1
ATOM 790 C C . ARG A 1 102 ? -3.602 4.018 -13.315 1.00 93.31 102 ARG A C 1
ATOM 792 O O . ARG A 1 102 ? -2.753 3.676 -14.134 1.00 93.31 102 ARG A O 1
ATOM 799 N N . LEU A 1 103 ? -4.884 3.645 -13.408 1.00 94.38 103 LEU A N 1
ATOM 800 C CA . LEU A 1 103 ? -5.400 2.812 -14.502 1.00 94.38 103 LEU A CA 1
ATOM 801 C C . LEU A 1 103 ? -5.225 3.502 -15.858 1.00 94.38 103 LEU A C 1
ATOM 803 O O . LEU A 1 103 ? -4.709 2.899 -16.795 1.00 94.38 103 LEU A O 1
ATOM 807 N N . ARG A 1 104 ? -5.597 4.785 -15.949 1.00 95.69 104 ARG A N 1
ATOM 808 C CA . ARG A 1 104 ? -5.426 5.582 -17.175 1.00 95.69 104 ARG A CA 1
ATOM 809 C C . ARG A 1 104 ? -3.952 5.750 -17.541 1.00 95.69 104 ARG A C 1
ATOM 811 O O . ARG A 1 104 ? -3.604 5.685 -18.718 1.00 95.69 104 ARG A O 1
ATOM 818 N N . ALA A 1 105 ? -3.088 5.971 -16.550 1.00 94.44 105 ALA A N 1
ATOM 819 C CA . ALA A 1 105 ? -1.646 6.064 -16.763 1.00 94.44 105 ALA A CA 1
ATOM 820 C C . ALA A 1 105 ? -1.075 4.740 -17.294 1.00 94.44 105 ALA A C 1
ATOM 822 O O . ALA A 1 105 ? -0.385 4.748 -18.307 1.00 94.44 105 ALA A O 1
ATOM 823 N N . CYS A 1 106 ? -1.457 3.618 -16.678 1.00 93.50 106 CYS A N 1
ATOM 824 C CA . CYS A 1 106 ? -1.074 2.266 -17.077 1.00 93.50 106 CYS A CA 1
ATOM 825 C C . CYS A 1 106 ? -1.448 1.976 -18.543 1.00 93.50 106 CYS A C 1
ATOM 827 O O . CYS A 1 106 ? -0.603 1.567 -19.338 1.00 93.50 106 CYS A O 1
ATOM 829 N N . GLU A 1 107 ? -2.694 2.259 -18.939 1.00 93.56 107 GLU A N 1
ATOM 830 C CA . GLU A 1 107 ? -3.167 2.060 -20.318 1.00 93.56 107 GLU A CA 1
ATOM 831 C C . GLU A 1 107 ? -2.418 2.940 -21.328 1.00 93.56 107 GLU A C 1
ATOM 833 O O . GLU A 1 107 ? -2.060 2.482 -22.416 1.00 93.56 107 GLU A O 1
ATOM 838 N N . ARG A 1 108 ? -2.126 4.190 -20.956 1.00 95.31 108 ARG A N 1
ATOM 839 C CA . ARG A 1 108 ? -1.326 5.103 -21.776 1.00 95.31 108 ARG A CA 1
ATOM 840 C C . ARG A 1 108 ? 0.114 4.615 -21.932 1.00 95.31 108 ARG A C 1
ATOM 842 O O . ARG A 1 108 ? 0.655 4.700 -23.029 1.00 95.31 108 ARG A O 1
ATOM 849 N N . ASP A 1 109 ? 0.742 4.125 -20.870 1.00 92.94 109 ASP A N 1
ATOM 850 C CA . ASP A 1 109 ? 2.145 3.710 -20.910 1.00 92.94 109 ASP A CA 1
ATOM 851 C C . ASP A 1 109 ? 2.341 2.426 -21.726 1.00 92.94 109 ASP A C 1
ATOM 853 O O . ASP A 1 109 ? 3.344 2.311 -22.431 1.00 92.94 109 ASP A O 1
ATOM 857 N N . VAL A 1 110 ? 1.354 1.522 -21.734 1.00 93.50 110 VAL A N 1
ATOM 858 C CA . VAL A 1 110 ? 1.304 0.394 -22.685 1.00 93.50 110 VAL A CA 1
ATOM 859 C C . VAL A 1 110 ? 1.190 0.901 -24.122 1.00 93.50 110 VAL A C 1
ATOM 861 O O . VAL A 1 110 ? 1.982 0.513 -24.976 1.00 93.50 110 VAL A O 1
ATOM 864 N N . LEU A 1 111 ? 0.252 1.818 -24.391 1.00 93.69 111 LEU A N 1
ATOM 865 C CA . LEU A 1 111 ? 0.037 2.362 -25.737 1.00 93.69 111 LEU A CA 1
ATOM 866 C C . LEU A 1 111 ? 1.277 3.083 -26.290 1.00 93.69 111 LEU A C 1
ATOM 868 O O . LEU A 1 111 ? 1.572 2.992 -27.478 1.00 93.69 111 LEU A O 1
ATOM 872 N N . LEU A 1 112 ? 2.001 3.803 -25.431 1.00 95.12 112 LEU A N 1
ATOM 873 C CA . LEU A 1 112 ? 3.224 4.524 -25.790 1.00 95.12 112 LEU A CA 1
ATOM 874 C C . LEU A 1 112 ? 4.472 3.626 -25.825 1.00 95.12 112 LEU A C 1
ATOM 876 O O . LEU A 1 112 ? 5.566 4.135 -26.065 1.00 95.12 112 LEU A O 1
ATOM 880 N N . GLY A 1 113 ? 4.340 2.324 -25.546 1.00 90.75 113 GLY A N 1
ATOM 881 C CA . GLY A 1 113 ? 5.462 1.383 -25.483 1.00 90.75 113 GLY A CA 1
ATOM 882 C C . GLY A 1 113 ? 6.420 1.618 -24.309 1.00 90.75 113 GLY A C 1
ATOM 883 O O . GLY A 1 113 ? 7.515 1.064 -24.293 1.00 90.75 113 GLY A O 1
ATOM 884 N N . LYS A 1 114 ? 6.029 2.432 -23.320 1.00 91.06 114 LYS A N 1
ATOM 885 C CA . LYS A 1 114 ? 6.790 2.676 -22.080 1.00 91.06 114 LYS A CA 1
ATOM 886 C C . LYS A 1 114 ? 6.652 1.531 -21.077 1.00 91.06 114 LYS A C 1
ATOM 888 O O . LYS A 1 114 ? 7.439 1.432 -20.141 1.00 91.06 114 LYS A O 1
ATOM 893 N N . MET A 1 115 ? 5.651 0.678 -21.270 1.00 89.19 115 MET A N 1
ATOM 894 C CA . MET A 1 115 ? 5.391 -0.511 -20.474 1.00 89.19 115 MET A CA 1
ATOM 895 C C . MET A 1 115 ? 5.017 -1.680 -21.387 1.00 89.19 115 MET A C 1
ATOM 897 O O . MET A 1 115 ? 4.320 -1.500 -22.382 1.00 89.19 115 MET A O 1
ATOM 901 N N . SER A 1 116 ? 5.457 -2.889 -21.037 1.00 92.62 116 SER A N 1
ATOM 902 C CA . SER A 1 116 ? 5.079 -4.098 -21.771 1.00 92.62 116 SER A CA 1
ATOM 903 C C . SER A 1 116 ? 3.613 -4.474 -21.536 1.00 92.62 116 SER A C 1
ATOM 905 O O . SER A 1 116 ? 3.071 -4.273 -20.448 1.00 92.62 116 SER A O 1
ATOM 907 N N . ASP A 1 117 ? 2.985 -5.113 -22.526 1.00 90.19 117 ASP A N 1
ATOM 908 C CA . ASP A 1 117 ? 1.612 -5.624 -22.403 1.00 90.19 117 ASP A CA 1
ATOM 909 C C . ASP A 1 117 ? 1.439 -6.588 -21.221 1.00 90.19 117 ASP A C 1
ATOM 911 O O . ASP A 1 117 ? 0.390 -6.616 -20.576 1.00 90.19 117 ASP A O 1
ATOM 915 N N . ALA A 1 118 ? 2.468 -7.388 -20.924 1.00 87.88 118 ALA A N 1
ATOM 916 C CA . ALA A 1 118 ? 2.449 -8.327 -19.809 1.00 87.88 118 ALA A CA 1
ATOM 917 C C . ALA A 1 118 ? 2.384 -7.596 -18.459 1.00 87.88 118 ALA A C 1
ATOM 919 O O . ALA A 1 118 ? 1.514 -7.903 -17.643 1.00 87.88 118 ALA A O 1
ATOM 920 N N . LYS A 1 119 ? 3.247 -6.589 -18.252 1.00 86.31 119 LYS A N 1
ATOM 921 C CA . LYS A 1 119 ? 3.256 -5.778 -17.026 1.00 86.31 119 LYS A CA 1
ATOM 922 C C . LYS A 1 119 ? 1.971 -4.956 -16.899 1.00 86.31 119 LYS A C 1
ATOM 924 O O . LYS A 1 119 ? 1.351 -4.949 -15.839 1.00 86.31 119 LYS A O 1
ATOM 929 N N . GLY A 1 120 ? 1.500 -4.373 -18.003 1.00 90.62 120 GLY A N 1
ATOM 930 C CA . GLY A 1 120 ? 0.245 -3.624 -18.025 1.00 90.62 120 GLY A CA 1
ATOM 931 C C . GLY A 1 120 ? -0.982 -4.475 -17.697 1.00 90.62 120 GLY A C 1
ATOM 932 O O . GLY A 1 120 ? -1.873 -4.019 -16.988 1.00 90.62 120 GLY A O 1
ATOM 933 N N . LYS A 1 121 ? -1.043 -5.735 -18.145 1.00 89.31 121 LYS A N 1
ATOM 934 C CA . LYS A 1 121 ? -2.133 -6.648 -17.757 1.00 89.31 121 LYS A CA 1
ATOM 935 C C . LYS A 1 121 ? -2.148 -6.931 -16.255 1.00 89.31 121 LYS A C 1
ATOM 937 O O . LYS A 1 121 ? -3.232 -6.929 -15.677 1.00 89.31 121 LYS A O 1
ATOM 942 N N . ILE A 1 122 ? -0.984 -7.153 -15.641 1.00 86.50 122 ILE A N 1
ATOM 943 C CA . ILE A 1 122 ? -0.867 -7.393 -14.194 1.00 86.50 122 ILE A CA 1
ATOM 944 C C . ILE A 1 122 ? -1.374 -6.170 -13.422 1.00 86.50 122 ILE A C 1
ATOM 946 O O . ILE A 1 122 ? -2.335 -6.293 -12.664 1.00 86.50 122 ILE A O 1
ATOM 950 N N . GLU A 1 123 ? -0.823 -4.982 -13.700 1.00 88.94 123 GLU A N 1
ATOM 951 C CA . GLU A 1 123 ? -1.242 -3.743 -13.029 1.00 88.94 123 GLU A CA 1
ATOM 952 C C . GLU A 1 123 ? -2.745 -3.470 -13.207 1.00 88.94 123 GLU A C 1
ATOM 954 O O . GLU A 1 123 ? -3.434 -3.128 -12.251 1.00 88.94 123 GLU A O 1
ATOM 959 N N . ARG A 1 124 ? -3.307 -3.667 -14.407 1.00 91.50 124 ARG A N 1
ATOM 960 C CA . ARG A 1 124 ? -4.747 -3.454 -14.648 1.00 91.50 124 ARG A CA 1
ATOM 961 C C . ARG A 1 124 ? -5.621 -4.395 -13.826 1.00 91.50 124 ARG A C 1
ATOM 963 O O . ARG A 1 124 ? -6.614 -3.947 -13.255 1.00 91.50 124 ARG A O 1
ATOM 970 N N . VAL A 1 125 ? -5.279 -5.685 -13.772 1.00 89.00 125 VAL A N 1
ATOM 971 C CA . VAL A 1 125 ? -6.029 -6.675 -12.978 1.00 89.00 125 VAL A CA 1
ATOM 972 C C . VAL A 1 125 ? -6.002 -6.296 -11.503 1.00 89.00 125 VAL A C 1
ATOM 974 O O . VAL A 1 125 ? -7.038 -6.339 -10.838 1.00 89.00 125 VAL A O 1
ATOM 977 N N . GLU A 1 126 ? -4.846 -5.867 -11.014 1.00 86.75 126 GLU A N 1
ATOM 978 C CA . GLU A 1 126 ? -4.672 -5.396 -9.648 1.00 86.75 126 GLU A CA 1
ATOM 979 C C . GLU A 1 126 ? -5.529 -4.157 -9.369 1.00 86.75 126 GLU A C 1
ATOM 981 O O . GLU A 1 126 ? -6.388 -4.197 -8.487 1.00 86.75 126 GLU A O 1
ATOM 986 N N . ILE A 1 127 ? -5.405 -3.094 -10.170 1.00 89.06 127 ILE A N 1
ATOM 987 C CA . ILE A 1 127 ? -6.178 -1.854 -9.984 1.00 89.06 127 ILE A CA 1
ATOM 988 C C . ILE A 1 127 ? -7.685 -2.131 -9.994 1.00 89.06 127 ILE A C 1
ATOM 990 O O . ILE A 1 127 ? -8.414 -1.648 -9.126 1.00 89.06 127 ILE A O 1
ATOM 994 N N . LEU A 1 128 ? -8.169 -2.929 -10.949 1.00 89.44 128 LEU A N 1
ATOM 995 C CA . LEU A 1 128 ? -9.589 -3.270 -11.049 1.00 89.44 128 LEU A CA 1
ATOM 996 C C . LEU A 1 128 ? -10.060 -4.116 -9.859 1.00 89.44 128 LEU A C 1
ATOM 998 O O . LEU A 1 128 ? -11.171 -3.916 -9.363 1.00 89.44 128 LEU A O 1
ATOM 1002 N N . THR A 1 129 ? -9.214 -5.020 -9.362 1.00 83.44 129 THR A N 1
ATOM 1003 C CA . THR A 1 129 ? -9.496 -5.811 -8.156 1.00 83.44 129 THR A CA 1
ATOM 1004 C C . THR A 1 129 ? -9.583 -4.918 -6.920 1.00 83.44 129 THR A C 1
ATOM 1006 O O . THR A 1 129 ? -10.520 -5.065 -6.133 1.00 83.44 129 THR A O 1
ATOM 1009 N N . ALA A 1 130 ? -8.660 -3.963 -6.765 1.00 82.19 130 ALA A N 1
ATOM 1010 C CA . ALA A 1 130 ? -8.684 -2.975 -5.687 1.00 82.19 130 ALA A CA 1
ATOM 1011 C C . ALA A 1 130 ? -9.954 -2.118 -5.745 1.00 82.19 130 ALA A C 1
ATOM 1013 O O . ALA A 1 130 ? -10.679 -2.023 -4.757 1.00 82.19 130 ALA A O 1
ATOM 1014 N N . LEU A 1 131 ? -10.274 -1.554 -6.913 1.00 85.69 131 LEU A N 1
ATOM 1015 C CA . LEU A 1 131 ? -11.472 -0.735 -7.110 1.00 85.69 131 LEU A CA 1
ATOM 1016 C C . LEU A 1 131 ? -12.756 -1.504 -6.783 1.00 85.69 131 LEU A C 1
ATOM 1018 O O . LEU A 1 131 ? -13.601 -0.991 -6.054 1.00 85.69 131 LEU A O 1
ATOM 1022 N N . LYS A 1 132 ? -12.880 -2.750 -7.255 1.00 83.06 132 LYS A N 1
ATOM 1023 C CA . LYS A 1 132 ? -14.038 -3.603 -6.958 1.00 83.06 132 LYS A CA 1
ATOM 1024 C C . LYS A 1 132 ? -14.177 -3.874 -5.460 1.00 83.06 132 LYS A C 1
ATOM 1026 O O . LYS A 1 132 ? -15.286 -3.824 -4.942 1.00 83.06 132 LYS A O 1
ATOM 1031 N N . LYS A 1 133 ? -13.067 -4.150 -4.767 1.00 72.81 133 LYS A N 1
ATOM 1032 C CA . LYS A 1 133 ? -13.059 -4.391 -3.315 1.00 72.81 133 LYS A CA 1
ATOM 1033 C C . LYS A 1 133 ? -13.368 -3.131 -2.493 1.00 72.81 133 LYS A C 1
ATOM 1035 O O . LYS A 1 133 ? -13.869 -3.270 -1.388 1.00 72.81 133 LYS A O 1
ATOM 1040 N N . LEU A 1 134 ? -13.086 -1.927 -3.004 1.00 71.31 134 LEU A N 1
ATOM 1041 C CA . LEU A 1 134 ? -13.418 -0.656 -2.335 1.00 71.31 134 LEU A CA 1
ATOM 1042 C C . LEU A 1 134 ? -14.872 -0.209 -2.531 1.00 71.31 134 LEU A C 1
ATOM 1044 O O . LEU A 1 134 ? -15.352 0.619 -1.763 1.00 71.31 134 LEU A O 1
ATOM 1048 N N . GLN A 1 135 ? -15.544 -0.694 -3.576 1.00 66.69 135 GLN A N 1
ATOM 1049 C CA . GLN A 1 135 ? -16.950 -0.386 -3.867 1.00 66.69 135 GLN A CA 1
ATOM 1050 C C . GLN A 1 135 ? -17.938 -1.383 -3.232 1.00 66.69 135 GLN A C 1
ATOM 1052 O O . GLN A 1 135 ? -19.141 -1.242 -3.453 1.00 66.69 135 GLN A O 1
ATOM 1057 N N . ALA A 1 136 ? -17.437 -2.386 -2.502 1.00 45.91 136 ALA A N 1
ATOM 1058 C CA . ALA A 1 136 ? -18.215 -3.429 -1.832 1.00 45.91 136 ALA A CA 1
ATOM 1059 C C . ALA A 1 136 ? -18.570 -3.060 -0.386 1.00 45.91 136 ALA A C 1
ATOM 1061 O O . ALA A 1 136 ? -17.761 -2.356 0.262 1.00 45.91 136 ALA A O 1
#

Foldseek 3Di:
DVVVVVVVLLVVVLVLLVQLQVLLVCVVVDDPVRSVVSNVVSVVVVVVSLVVQVVVCVPPPVSCVVSVLLVVLVPVCPPPQDSHSVLSSCLSVLPLVVLVVVLVVLVVCCVVVVDPPVVSVSSNSSSVVSNVSSVD

InterPro domains:
  IPR040065 Protein LZIC [PTHR16505] (3-135)

pLDDT: mean 73.54, std 14.56, range [43.94, 95.69]

Sequence (136 aa):
MADALRANARDQIARLLTQLADLEDAREEFDDDEYEETKAETLAQLDSFKTSLARMTTGDVTLTNELETIKSATLAAISAAFKTPEILKLFALKQPEALRERLRACERDVLLGKMSDAKGKIERVEILTALKKLQA

Secondary structure (DSSP, 8-state):
-HHHHHHHHHHHHHHHHHHHHHHHHTGGGS-HHHHHHHHHHHHHHHHHHHHHHHHHTTT-HHHHHHHHHHHHHHHTTTTTT---HHHHHHHHTT-HHHHHHHHHHHHHHHHTTSS-HHHHHHHHHHHHHHHHHH--

Radius of gyration: 16.35 Å; chains: 1; bounding box: 38×28×49 Å